Protein AF-A0A3D0LW51-F1 (afdb_monomer_lite)

pLDDT: mean 76.47, std 17.45, range [33.09, 92.75]

Structure (mmCIF, N/CA/C/O backbone):
data_AF-A0A3D0LW51-F1
#
_entry.id   AF-A0A3D0LW51-F1
#
loop_
_atom_site.group_PDB
_atom_site.id
_atom_site.type_symbol
_atom_site.label_atom_id
_atom_site.label_alt_id
_atom_site.label_comp_id
_atom_site.label_asym_id
_atom_site.label_entity_id
_atom_site.label_seq_id
_atom_site.pdbx_PDB_ins_code
_atom_site.Cartn_x
_atom_site.Cartn_y
_atom_site.Cartn_z
_atom_site.occupancy
_atom_site.B_iso_or_equiv
_atom_site.auth_seq_id
_atom_site.auth_comp_id
_atom_site.auth_asym_id
_atom_site.auth_atom_id
_atom_site.pdbx_PDB_model_num
ATOM 1 N N . MET A 1 1 ? 25.143 1.954 -32.579 1.00 34.00 1 MET A N 1
ATOM 2 C CA . MET A 1 1 ? 25.231 1.905 -31.105 1.00 34.00 1 MET A CA 1
ATOM 3 C C . MET A 1 1 ? 24.324 2.997 -30.567 1.00 34.00 1 MET A C 1
ATOM 5 O O . MET A 1 1 ? 24.710 4.155 -30.601 1.00 34.00 1 MET A O 1
ATOM 9 N N . ILE A 1 2 ? 23.081 2.658 -30.221 1.00 33.09 2 ILE A N 1
ATOM 10 C CA . ILE A 1 2 ? 22.123 3.619 -29.661 1.00 33.09 2 ILE A CA 1
ATOM 11 C C . ILE A 1 2 ? 22.304 3.546 -28.149 1.00 33.09 2 ILE A C 1
ATOM 13 O O . ILE A 1 2 ? 21.913 2.561 -27.525 1.00 33.09 2 ILE A O 1
ATOM 17 N N . GLY A 1 3 ? 22.989 4.543 -27.591 1.00 39.28 3 GLY A N 1
ATOM 18 C CA . GLY A 1 3 ? 23.064 4.755 -26.153 1.00 39.28 3 GLY A CA 1
ATOM 19 C C . GLY A 1 3 ? 21.699 5.201 -25.650 1.00 39.28 3 GLY A C 1
ATOM 20 O O . GLY A 1 3 ? 21.449 6.392 -25.521 1.00 39.28 3 GLY A O 1
ATOM 21 N N . ASN A 1 4 ? 20.801 4.245 -25.419 1.00 39.66 4 ASN A N 1
ATOM 22 C CA . ASN A 1 4 ? 19.614 4.500 -24.622 1.00 39.66 4 ASN A CA 1
ATOM 23 C C . ASN A 1 4 ? 20.064 4.505 -23.166 1.00 39.66 4 ASN A C 1
ATOM 25 O O . ASN A 1 4 ? 20.247 3.445 -22.566 1.00 39.66 4 ASN A O 1
ATOM 29 N N . GLU A 1 5 ? 20.268 5.704 -22.623 1.00 48.09 5 GLU A N 1
ATOM 30 C CA . GLU A 1 5 ? 20.288 5.940 -21.184 1.00 48.09 5 GLU A CA 1
ATOM 31 C C . GLU A 1 5 ? 18.938 5.467 -20.632 1.00 48.09 5 GLU A C 1
ATOM 33 O O . GLU A 1 5 ? 17.952 6.206 -20.597 1.00 48.09 5 GLU A O 1
ATOM 38 N N . GLN A 1 6 ? 18.849 4.185 -20.267 1.00 53.50 6 GLN A N 1
ATOM 39 C CA . GLN A 1 6 ? 17.735 3.719 -19.460 1.00 53.50 6 GLN A CA 1
ATOM 40 C C . GLN A 1 6 ? 17.746 4.560 -18.192 1.00 53.50 6 GLN A C 1
ATOM 42 O O . GLN A 1 6 ? 18.805 4.707 -17.580 1.00 53.50 6 GLN A O 1
ATOM 47 N N . PRO A 1 7 ? 16.619 5.157 -17.789 1.00 54.72 7 PRO A N 1
ATOM 48 C CA . PRO A 1 7 ? 16.641 5.938 -16.586 1.00 54.72 7 PRO A CA 1
ATOM 49 C C . PRO A 1 7 ? 16.794 5.012 -15.408 1.00 54.72 7 PRO A C 1
ATOM 51 O O . PRO A 1 7 ? 15.936 4.187 -15.102 1.00 54.72 7 PRO A O 1
ATOM 54 N N . ILE A 1 8 ? 17.934 5.194 -14.777 1.00 64.81 8 ILE A N 1
ATOM 55 C CA . ILE A 1 8 ? 18.323 4.504 -13.580 1.00 64.81 8 ILE A CA 1
ATOM 56 C C . ILE A 1 8 ? 17.549 5.161 -12.432 1.00 64.81 8 ILE A C 1
ATOM 58 O O . ILE A 1 8 ? 17.758 6.336 -12.109 1.00 64.81 8 ILE A O 1
ATOM 62 N N . PHE A 1 9 ? 16.584 4.441 -11.859 1.00 76.38 9 PHE A N 1
ATOM 63 C CA . PHE A 1 9 ? 15.881 4.913 -10.668 1.00 76.38 9 PHE A CA 1
ATOM 64 C C . PHE A 1 9 ? 16.751 4.664 -9.427 1.00 76.38 9 PHE A C 1
ATOM 66 O O . PHE A 1 9 ? 17.532 3.718 -9.377 1.00 76.38 9 PHE A O 1
ATOM 73 N N . ARG A 1 10 ? 16.619 5.520 -8.408 1.00 76.44 10 ARG A N 1
ATOM 74 C CA . ARG A 1 10 ? 17.409 5.400 -7.169 1.00 76.44 10 ARG A CA 1
ATOM 75 C C . ARG A 1 10 ? 16.923 4.282 -6.247 1.00 76.44 10 ARG A C 1
ATOM 77 O O . ARG A 1 10 ? 17.725 3.658 -5.576 1.00 76.44 10 ARG A O 1
ATOM 84 N N . ASN A 1 11 ? 15.613 4.051 -6.205 1.00 79.38 11 ASN A N 1
ATOM 85 C CA . ASN A 1 11 ? 14.971 2.995 -5.422 1.00 79.38 11 ASN A CA 1
ATOM 86 C C . ASN A 1 11 ? 13.617 2.616 -6.052 1.00 79.38 11 ASN A C 1
ATOM 88 O O . ASN A 1 11 ? 13.115 3.325 -6.940 1.00 79.38 11 ASN A O 1
ATOM 92 N N . ALA A 1 12 ? 13.022 1.500 -5.614 1.00 83.00 12 ALA A N 1
ATOM 93 C CA . ALA A 1 12 ? 11.766 1.021 -6.199 1.00 83.00 12 ALA A CA 1
ATOM 94 C C . ALA A 1 12 ? 10.587 1.961 -5.923 1.00 83.00 12 ALA A C 1
ATOM 96 O O . ALA A 1 12 ? 9.715 2.115 -6.778 1.00 83.00 12 ALA A O 1
ATOM 97 N N . GLU A 1 13 ? 10.567 2.643 -4.776 1.00 84.06 13 GLU A N 1
ATOM 98 C CA . GLU A 1 13 ? 9.521 3.622 -4.462 1.00 84.06 13 GLU A CA 1
ATOM 99 C C . GLU A 1 13 ? 9.507 4.786 -5.461 1.00 84.06 13 GLU A C 1
ATOM 101 O O . GLU A 1 13 ? 8.444 5.210 -5.927 1.00 84.06 13 GLU A O 1
ATOM 106 N N . HIS A 1 14 ? 10.688 5.288 -5.829 1.00 80.62 14 HIS A N 1
ATOM 107 C CA . HIS A 1 14 ? 10.847 6.347 -6.817 1.00 80.62 14 HIS A CA 1
ATOM 108 C C . HIS A 1 14 ? 10.392 5.879 -8.204 1.00 80.62 14 HIS A C 1
ATOM 110 O O . HIS A 1 14 ? 9.667 6.607 -8.889 1.00 80.62 14 HIS A O 1
ATOM 116 N N . ALA A 1 15 ? 10.747 4.647 -8.586 1.00 83.62 15 ALA A N 1
ATOM 117 C CA . ALA A 1 15 ? 10.303 4.029 -9.834 1.00 83.62 15 ALA A CA 1
ATOM 118 C C . ALA A 1 15 ? 8.773 3.874 -9.889 1.00 83.62 15 ALA A C 1
ATOM 120 O O . ALA A 1 15 ? 8.141 4.276 -10.868 1.00 83.62 15 ALA A O 1
ATOM 121 N N . LEU A 1 16 ? 8.158 3.364 -8.818 1.00 85.12 16 LEU A N 1
ATOM 122 C CA . LEU A 1 16 ? 6.709 3.186 -8.710 1.00 85.12 16 LEU A CA 1
ATOM 123 C C . LEU A 1 16 ? 5.963 4.516 -8.759 1.00 85.12 16 LEU A C 1
ATOM 125 O O . LEU A 1 16 ? 5.028 4.676 -9.546 1.00 85.12 16 LEU A O 1
ATOM 129 N N . ARG A 1 17 ? 6.387 5.499 -7.959 1.00 84.06 17 ARG A N 1
ATOM 130 C CA . ARG A 1 17 ? 5.764 6.828 -7.951 1.00 84.06 17 ARG A CA 1
ATOM 131 C C . ARG A 1 17 ? 5.826 7.469 -9.335 1.00 84.06 17 ARG A C 1
ATOM 133 O O . ARG A 1 17 ? 4.826 8.016 -9.797 1.00 84.06 17 ARG A O 1
ATOM 140 N N . TRP A 1 18 ? 6.967 7.363 -10.015 1.00 84.69 18 TRP A N 1
ATOM 141 C CA . TRP A 1 18 ? 7.121 7.845 -11.385 1.00 84.69 18 TRP A CA 1
ATOM 142 C C . TRP A 1 18 ? 6.218 7.093 -12.376 1.00 84.69 18 TRP A C 1
ATOM 144 O O . TRP A 1 18 ? 5.576 7.727 -13.218 1.00 84.69 18 TRP A O 1
ATOM 154 N N . ALA A 1 19 ? 6.111 5.765 -12.264 1.00 84.50 19 ALA A N 1
ATOM 155 C CA . ALA A 1 19 ? 5.284 4.942 -13.147 1.00 84.50 19 ALA A CA 1
ATOM 156 C C . ALA A 1 19 ? 3.788 5.268 -13.006 1.00 84.50 19 ALA A C 1
ATOM 158 O O . ALA A 1 19 ? 3.101 5.472 -14.011 1.00 84.50 19 ALA A O 1
ATOM 159 N N . TYR A 1 20 ? 3.286 5.400 -11.773 1.00 83.00 20 TYR A N 1
ATOM 160 C CA . TYR A 1 20 ? 1.890 5.768 -11.504 1.00 83.00 20 TYR A CA 1
ATOM 161 C C . TYR A 1 20 ? 1.553 7.188 -11.971 1.00 83.00 20 TYR A C 1
ATOM 163 O O . TYR A 1 20 ? 0.518 7.391 -12.609 1.00 83.00 20 TYR A O 1
ATOM 171 N N . LEU A 1 21 ? 2.451 8.157 -11.763 1.00 81.25 21 LEU A N 1
ATOM 172 C CA . LEU A 1 21 ? 2.292 9.504 -12.325 1.00 81.25 21 LEU A CA 1
ATOM 173 C C . LEU A 1 21 ? 2.291 9.483 -13.858 1.00 81.25 21 LEU A C 1
ATOM 175 O O . LEU A 1 21 ? 1.485 10.159 -14.496 1.00 81.25 21 LEU A O 1
ATOM 179 N N . THR A 1 22 ? 3.170 8.682 -14.460 1.00 79.56 22 THR A N 1
ATOM 180 C CA . THR A 1 22 ? 3.254 8.539 -15.917 1.00 79.56 22 THR A CA 1
ATOM 181 C C . THR A 1 22 ? 1.990 7.917 -16.495 1.00 79.56 22 THR A C 1
ATOM 183 O O . THR A 1 22 ? 1.538 8.370 -17.543 1.00 79.56 22 THR A O 1
ATOM 186 N N . ARG A 1 23 ? 1.380 6.943 -15.812 1.00 80.12 23 ARG A N 1
ATOM 187 C CA . ARG A 1 23 ? 0.096 6.346 -16.207 1.00 80.12 23 ARG A CA 1
ATOM 188 C C . ARG A 1 23 ? -1.063 7.344 -16.144 1.00 80.12 23 ARG A C 1
ATOM 190 O O . ARG A 1 23 ? -1.918 7.314 -17.021 1.00 80.12 23 ARG A O 1
ATOM 197 N N . ALA A 1 24 ? -1.086 8.221 -15.140 1.00 69.81 24 ALA A N 1
ATOM 198 C CA . ALA A 1 24 ? -2.152 9.209 -14.955 1.00 69.81 24 ALA A CA 1
ATOM 199 C C . ALA A 1 24 ? -2.079 10.399 -15.935 1.00 69.81 24 ALA A C 1
ATOM 201 O O . ALA A 1 24 ? -3.070 11.099 -16.138 1.00 69.81 24 ALA A O 1
ATOM 202 N N . MET A 1 25 ? -0.917 10.650 -16.543 1.00 64.31 25 MET A N 1
ATOM 203 C CA . MET A 1 25 ? -0.702 11.785 -17.441 1.00 64.31 25 MET A CA 1
ATOM 204 C C . MET A 1 25 ? -0.958 11.414 -18.916 1.00 64.31 25 MET A C 1
ATOM 206 O O . MET A 1 25 ? -0.259 10.539 -19.437 1.00 64.31 25 MET A O 1
ATOM 210 N N . PRO A 1 26 ? -1.847 12.120 -19.642 1.00 56.62 26 PRO A N 1
ATOM 211 C CA . PRO A 1 26 ? -2.083 11.863 -21.062 1.00 56.62 26 PRO A CA 1
ATOM 212 C C . PRO A 1 26 ? -0.847 12.166 -21.927 1.00 56.62 26 PRO A C 1
ATOM 214 O O . PRO A 1 26 ? -0.092 13.105 -21.658 1.00 56.62 26 PRO A O 1
ATOM 217 N N . ILE A 1 27 ? -0.661 11.377 -22.993 1.00 54.50 27 ILE A N 1
ATOM 218 C CA . ILE A 1 27 ? 0.516 11.407 -23.890 1.00 54.50 27 ILE A CA 1
ATOM 219 C C . ILE A 1 27 ? 0.697 12.782 -24.566 1.00 54.50 27 ILE A C 1
ATOM 221 O O . ILE A 1 27 ? 1.823 13.209 -24.805 1.00 54.50 27 ILE A O 1
ATOM 225 N N . VAL A 1 28 ? -0.400 13.502 -24.831 1.00 48.00 28 VAL A N 1
ATOM 226 C CA . VAL A 1 28 ? -0.419 14.722 -25.664 1.00 48.00 28 VAL A CA 1
ATOM 227 C C . VAL A 1 28 ? -0.166 16.021 -24.866 1.00 48.00 28 VAL A C 1
ATOM 229 O O . VAL A 1 28 ? 0.165 17.044 -25.450 1.00 48.00 28 VAL A O 1
ATOM 232 N N . ALA A 1 29 ? -0.256 16.014 -23.529 1.00 43.19 29 ALA A N 1
ATOM 233 C CA . ALA A 1 29 ? -0.289 17.243 -22.711 1.00 43.19 29 ALA A CA 1
ATOM 234 C C . ALA A 1 29 ? 1.066 17.691 -22.106 1.00 43.19 29 ALA A C 1
ATOM 236 O O . ALA A 1 29 ? 1.092 18.425 -21.118 1.00 43.19 29 ALA A O 1
ATOM 237 N N . ARG A 1 30 ? 2.212 17.224 -22.621 1.00 50.06 30 ARG A N 1
ATOM 238 C CA . ARG A 1 30 ? 3.479 17.215 -21.853 1.00 50.06 30 ARG A CA 1
ATOM 239 C C . ARG A 1 30 ? 4.570 18.202 -22.274 1.00 50.06 30 ARG A C 1
ATOM 241 O O . ARG A 1 30 ? 5.740 17.941 -22.017 1.00 50.06 30 ARG A O 1
ATOM 248 N N . THR A 1 31 ? 4.242 19.354 -22.847 1.00 42.28 31 THR A N 1
ATOM 249 C CA . THR A 1 31 ? 5.287 20.317 -23.243 1.00 42.28 31 THR A CA 1
ATOM 250 C C . THR A 1 31 ? 5.883 21.151 -22.099 1.00 42.28 31 THR A C 1
ATOM 252 O O . THR A 1 31 ? 6.892 21.799 -22.341 1.00 42.28 31 THR A O 1
ATOM 255 N N . GLN A 1 32 ? 5.346 21.158 -20.864 1.00 40.69 32 GLN A N 1
ATOM 256 C CA . GLN A 1 32 ? 5.856 22.081 -19.817 1.00 40.69 32 GLN A CA 1
ATOM 257 C C . GLN A 1 32 ? 5.927 21.551 -18.366 1.00 40.69 32 GLN A C 1
ATOM 259 O O . GLN A 1 32 ? 6.569 22.177 -17.526 1.00 40.69 32 GLN A O 1
ATOM 264 N N . LEU A 1 33 ? 5.338 20.395 -18.028 1.00 42.81 33 LEU A N 1
ATOM 265 C CA . LEU A 1 33 ? 5.238 19.949 -16.622 1.00 42.81 33 LEU A CA 1
ATOM 266 C C . LEU A 1 33 ? 6.415 19.109 -16.097 1.00 42.81 33 LEU A C 1
ATOM 268 O O . LEU A 1 33 ? 6.555 18.959 -14.882 1.00 42.81 33 LEU A O 1
ATOM 272 N N . SER A 1 34 ? 7.285 18.581 -16.964 1.00 40.00 34 SER A N 1
ATOM 273 C CA . SER A 1 34 ? 8.421 17.760 -16.516 1.00 40.00 34 SER A CA 1
ATOM 274 C C . SER A 1 34 ? 9.478 18.556 -15.746 1.00 40.00 34 SER A C 1
ATOM 276 O O . SER A 1 34 ? 10.187 17.971 -14.936 1.00 40.00 34 SER A O 1
ATOM 278 N N . ALA A 1 35 ? 9.568 19.871 -15.973 1.00 42.22 35 ALA A N 1
ATOM 279 C CA . ALA A 1 35 ? 10.517 20.753 -15.292 1.00 42.22 35 ALA A CA 1
ATOM 280 C C . ALA A 1 35 ? 10.036 21.212 -13.901 1.00 42.22 35 ALA A C 1
ATOM 282 O O . ALA A 1 35 ? 10.856 21.524 -13.046 1.00 42.22 35 ALA A O 1
ATOM 283 N N . LEU A 1 36 ? 8.719 21.236 -13.655 1.00 42.34 36 LEU A N 1
ATOM 284 C CA . LEU A 1 36 ? 8.135 21.753 -12.408 1.00 42.34 36 LEU A CA 1
ATOM 285 C C . LEU A 1 36 ? 7.895 20.669 -11.346 1.00 42.34 36 LEU A C 1
ATOM 287 O O . LEU A 1 36 ? 7.940 20.965 -10.157 1.00 42.34 36 LEU A O 1
ATOM 291 N N . ALA A 1 37 ? 7.661 19.414 -11.747 1.00 49.03 37 ALA A N 1
ATOM 292 C CA . ALA A 1 37 ? 7.412 18.321 -10.799 1.00 49.03 37 ALA A CA 1
ATOM 293 C C . ALA A 1 37 ? 8.687 17.809 -10.095 1.00 49.03 37 ALA A C 1
ATOM 295 O O . ALA A 1 37 ? 8.597 17.213 -9.024 1.00 49.03 37 ALA A O 1
ATOM 296 N N . TYR A 1 38 ? 9.863 18.057 -10.681 1.00 46.50 38 TYR A N 1
ATOM 297 C CA . TYR A 1 38 ? 11.162 17.603 -10.184 1.00 46.50 38 TYR A CA 1
ATOM 298 C C . TYR A 1 38 ? 12.119 18.789 -10.043 1.00 46.50 38 TYR A C 1
ATOM 300 O O . TYR A 1 38 ? 13.092 18.924 -10.782 1.00 46.50 38 TYR A O 1
ATOM 308 N N . GLY A 1 39 ? 11.843 19.667 -9.078 1.00 37.16 39 GLY A N 1
ATOM 309 C CA . GLY A 1 39 ? 12.843 20.618 -8.608 1.00 37.16 39 GLY A CA 1
ATOM 310 C C . GLY A 1 39 ? 14.061 19.867 -8.058 1.00 37.16 39 GLY A C 1
ATOM 311 O O . GLY A 1 39 ? 14.012 19.332 -6.957 1.00 37.16 39 GLY A O 1
ATOM 312 N N . GLY A 1 40 ? 15.146 19.818 -8.832 1.00 38.19 40 GLY A N 1
ATOM 313 C CA . GLY A 1 40 ? 16.505 19.678 -8.298 1.00 38.19 40 GLY A CA 1
ATOM 314 C C . GLY A 1 40 ? 17.079 18.279 -8.049 1.00 38.19 40 GLY A C 1
ATOM 315 O O . GLY A 1 40 ? 18.083 18.190 -7.354 1.00 38.19 40 GLY A O 1
ATOM 316 N N . SER A 1 41 ? 16.543 17.194 -8.615 1.00 37.75 41 SER A N 1
ATOM 317 C CA . SER A 1 41 ? 17.200 15.879 -8.513 1.00 37.75 41 SER A CA 1
ATOM 318 C C . SER A 1 41 ? 17.246 15.166 -9.864 1.00 37.75 41 SER A C 1
ATOM 320 O O . SER A 1 41 ? 16.263 14.584 -10.319 1.00 37.75 41 SER A O 1
ATOM 322 N N . GLN A 1 42 ? 18.402 15.255 -10.527 1.00 42.72 42 GLN A N 1
ATOM 323 C CA . GLN A 1 42 ? 18.725 14.545 -11.767 1.00 42.72 42 GLN A CA 1
ATOM 324 C C . GLN A 1 42 ? 18.831 13.038 -11.490 1.00 42.72 42 GLN A C 1
ATOM 326 O O . GLN A 1 42 ? 19.883 12.530 -11.110 1.00 42.72 42 GLN A O 1
ATOM 331 N N . GLY A 1 43 ? 17.720 12.321 -11.618 1.00 44.50 43 GLY A N 1
ATOM 332 C CA . GLY A 1 43 ? 17.681 10.872 -11.422 1.00 44.50 43 GLY A CA 1
ATOM 333 C C . GLY A 1 43 ? 16.323 10.305 -11.797 1.00 44.50 43 GLY A C 1
ATOM 334 O O . GLY A 1 43 ? 15.590 9.836 -10.934 1.00 44.50 43 GLY A O 1
ATOM 335 N N . GLY A 1 44 ? 15.944 10.427 -13.068 1.00 46.38 44 GLY A N 1
ATOM 336 C CA . GLY A 1 44 ? 14.693 9.873 -13.574 1.00 46.38 44 GLY A CA 1
ATOM 337 C C . GLY A 1 44 ? 14.334 10.407 -14.957 1.00 46.38 44 GLY A C 1
ATOM 338 O O . GLY A 1 44 ? 13.912 11.548 -15.103 1.00 46.38 44 GLY A O 1
ATOM 339 N N . ALA A 1 45 ? 14.465 9.553 -15.967 1.00 53.19 45 ALA A N 1
ATOM 340 C CA . ALA A 1 45 ? 13.935 9.723 -17.324 1.00 53.19 45 ALA A CA 1
ATOM 341 C C . ALA A 1 45 ? 14.321 11.037 -18.025 1.00 53.19 45 ALA A C 1
ATOM 343 O O . ALA A 1 45 ? 13.484 11.674 -18.674 1.00 53.19 45 ALA A O 1
ATOM 344 N N . THR A 1 46 ? 15.588 11.440 -17.927 1.00 49.97 46 THR A N 1
ATOM 345 C CA . THR A 1 46 ? 16.161 12.446 -18.827 1.00 49.97 46 THR A CA 1
ATOM 346 C C . THR A 1 46 ? 16.256 11.846 -20.232 1.00 49.97 46 THR A C 1
ATOM 348 O O . THR A 1 46 ? 16.807 10.771 -20.405 1.00 49.97 46 THR A O 1
ATOM 351 N N . GLY A 1 47 ? 15.657 12.498 -21.234 1.00 54.91 47 GLY A N 1
ATOM 352 C CA . GLY A 1 47 ? 15.807 12.119 -22.649 1.00 54.91 47 GLY A CA 1
ATOM 353 C C . GLY A 1 47 ? 14.709 11.247 -23.275 1.00 54.91 47 GLY A C 1
ATOM 354 O O . GLY A 1 47 ? 14.634 11.201 -24.496 1.00 54.91 47 GLY A O 1
ATOM 355 N N . LEU A 1 48 ? 13.808 10.629 -22.500 1.00 61.28 48 LEU A N 1
ATOM 356 C CA . LEU A 1 48 ? 12.761 9.762 -23.072 1.00 61.28 48 LEU A CA 1
ATOM 357 C C . LEU A 1 48 ? 11.598 10.543 -23.703 1.00 61.28 48 LEU A C 1
ATOM 359 O O . LEU A 1 48 ? 11.018 11.434 -23.056 1.00 61.28 48 LEU A O 1
ATOM 363 N N . ASN A 1 49 ? 11.188 10.132 -24.906 1.00 69.38 49 ASN A N 1
ATOM 364 C CA . ASN A 1 49 ? 9.959 10.581 -25.567 1.00 69.38 49 ASN A CA 1
ATOM 365 C C . ASN A 1 49 ? 8.713 10.074 -24.805 1.00 69.38 49 ASN A C 1
ATOM 367 O O . ASN A 1 49 ? 8.774 9.100 -24.054 1.00 69.38 49 ASN A O 1
ATOM 371 N N . GLY A 1 50 ? 7.553 10.712 -24.990 1.00 66.44 50 GLY A N 1
ATOM 372 C CA . GLY A 1 50 ? 6.296 10.349 -24.325 1.00 66.44 50 GLY A CA 1
ATOM 373 C C . GLY A 1 50 ? 5.959 8.861 -24.457 1.00 66.44 50 GLY A C 1
ATOM 374 O O . GLY A 1 50 ? 5.668 8.214 -23.454 1.00 66.44 50 GLY A O 1
ATOM 375 N N . TYR A 1 51 ? 6.095 8.297 -25.658 1.00 73.81 51 TYR A N 1
ATOM 376 C CA . TYR A 1 51 ? 5.884 6.865 -25.899 1.00 73.81 51 TYR A CA 1
ATOM 377 C C . TYR A 1 51 ? 6.849 5.974 -25.109 1.00 73.81 51 TYR A C 1
ATOM 379 O O . TYR A 1 51 ? 6.412 5.009 -24.489 1.00 73.81 51 TYR A O 1
ATOM 387 N N . GLU A 1 52 ? 8.137 6.316 -25.068 1.00 73.75 52 GLU A N 1
ATOM 388 C CA . GLU A 1 52 ? 9.158 5.539 -24.353 1.00 73.75 52 GLU A CA 1
ATOM 389 C C . GLU A 1 52 ? 8.937 5.578 -22.839 1.00 73.75 52 GLU A C 1
ATOM 391 O O . GLU A 1 52 ? 9.080 4.561 -22.164 1.00 73.75 52 GLU A O 1
ATOM 396 N N . ARG A 1 53 ? 8.485 6.718 -22.298 1.00 73.12 53 ARG A N 1
ATOM 397 C CA . ARG A 1 53 ? 8.106 6.820 -20.880 1.00 73.12 53 ARG A CA 1
ATOM 398 C C . ARG A 1 53 ? 6.917 5.929 -20.542 1.00 73.12 53 ARG A C 1
ATOM 400 O O . ARG A 1 53 ? 6.934 5.256 -19.517 1.00 73.12 53 ARG A O 1
ATOM 407 N N . HIS A 1 54 ? 5.884 5.919 -21.385 1.00 79.12 54 HIS A N 1
ATOM 408 C CA . HIS A 1 54 ? 4.731 5.040 -21.180 1.00 79.12 54 HIS A CA 1
ATOM 409 C C . HIS A 1 54 ? 5.105 3.562 -21.331 1.00 79.12 54 HIS A C 1
ATOM 411 O O . HIS A 1 54 ? 4.659 2.751 -20.521 1.00 79.12 54 HIS A O 1
ATOM 417 N N . ALA A 1 55 ? 5.961 3.221 -22.299 1.00 81.56 55 ALA A N 1
ATOM 418 C CA . ALA A 1 55 ? 6.493 1.871 -22.452 1.00 81.56 55 ALA A CA 1
ATOM 419 C C . ALA A 1 55 ? 7.276 1.440 -21.204 1.00 81.56 55 ALA A C 1
ATOM 421 O O . ALA A 1 55 ? 7.063 0.347 -20.688 1.00 81.56 55 ALA A O 1
ATOM 422 N N . GLN A 1 56 ? 8.114 2.316 -20.650 1.00 81.19 56 GLN A N 1
ATOM 423 C CA . GLN A 1 56 ? 8.866 2.000 -19.442 1.00 81.19 56 GLN A CA 1
ATOM 424 C C . GLN A 1 56 ? 7.986 1.902 -18.191 1.00 81.19 56 GLN A C 1
ATOM 426 O O . GLN A 1 56 ? 8.187 1.010 -17.368 1.00 81.19 56 GLN A O 1
ATOM 431 N N . ALA A 1 57 ? 6.982 2.767 -18.047 1.00 83.81 57 ALA A N 1
ATOM 432 C CA . ALA A 1 57 ? 6.003 2.629 -16.973 1.00 83.81 57 ALA A CA 1
ATOM 433 C C . ALA A 1 57 ? 5.264 1.283 -17.077 1.00 83.81 57 ALA A C 1
ATOM 435 O O . ALA A 1 57 ? 5.097 0.601 -16.069 1.00 83.81 57 ALA A O 1
ATOM 436 N N . ALA A 1 58 ? 4.892 0.860 -18.290 1.00 85.69 58 ALA A N 1
ATOM 437 C CA . ALA A 1 58 ? 4.289 -0.450 -18.528 1.00 85.69 58 ALA A CA 1
ATOM 438 C C . ALA A 1 58 ? 5.235 -1.607 -18.168 1.00 85.69 58 ALA A C 1
ATOM 440 O O . ALA A 1 58 ? 4.782 -2.583 -17.577 1.00 85.69 58 ALA A O 1
ATOM 441 N N . LEU A 1 59 ? 6.540 -1.487 -18.441 1.00 86.44 59 LEU A N 1
ATOM 442 C CA . LEU A 1 59 ? 7.530 -2.476 -18.000 1.00 86.44 59 LEU A CA 1
ATOM 443 C C . LEU A 1 59 ? 7.561 -2.600 -16.473 1.00 86.44 59 LEU A C 1
ATOM 445 O O . LEU A 1 59 ? 7.486 -3.715 -15.962 1.00 86.44 59 LEU A O 1
ATOM 449 N N . ILE A 1 60 ? 7.586 -1.476 -15.749 1.00 86.19 60 ILE A N 1
ATOM 450 C CA . ILE A 1 60 ? 7.548 -1.462 -14.277 1.00 86.19 60 ILE A CA 1
ATOM 451 C C . ILE A 1 60 ? 6.274 -2.137 -13.753 1.00 86.19 60 ILE A C 1
ATOM 453 O O . ILE A 1 60 ? 6.358 -2.971 -12.853 1.00 86.19 60 ILE A O 1
ATOM 457 N N . PHE A 1 61 ? 5.108 -1.833 -14.333 1.00 88.25 61 PHE A N 1
ATOM 458 C CA . PHE A 1 61 ? 3.853 -2.485 -13.944 1.00 88.25 61 PHE A CA 1
ATOM 459 C C . PHE A 1 61 ? 3.860 -3.981 -14.247 1.00 88.25 61 PHE A C 1
ATOM 461 O O . PHE A 1 61 ? 3.522 -4.770 -13.374 1.00 88.25 61 PHE A O 1
ATOM 468 N N . SER A 1 62 ? 4.313 -4.383 -15.435 1.00 87.56 62 SER A N 1
ATOM 469 C CA . SER A 1 62 ? 4.383 -5.797 -15.813 1.00 87.56 62 SER A CA 1
ATOM 470 C C . SER A 1 62 ? 5.334 -6.593 -14.915 1.00 87.56 62 SER A C 1
ATOM 472 O O . SER A 1 62 ? 5.085 -7.761 -14.624 1.00 87.56 62 SER A O 1
ATOM 474 N N . LEU A 1 63 ? 6.411 -5.961 -14.440 1.00 88.75 63 LEU A N 1
ATOM 475 C CA . LEU A 1 63 ? 7.328 -6.569 -13.489 1.00 88.75 63 LEU A CA 1
ATOM 476 C C . LEU A 1 63 ? 6.667 -6.716 -12.116 1.00 88.75 63 LEU A C 1
ATOM 478 O O . LEU A 1 63 ? 6.707 -7.797 -11.534 1.00 88.75 63 LEU A O 1
ATOM 482 N N . ALA A 1 64 ? 6.019 -5.654 -11.630 1.00 88.31 64 ALA A N 1
ATOM 483 C CA . ALA A 1 64 ? 5.292 -5.676 -10.367 1.00 88.31 64 ALA A CA 1
ATOM 484 C C . ALA A 1 64 ? 4.198 -6.758 -10.366 1.00 88.31 64 ALA A C 1
ATOM 486 O O . ALA A 1 64 ? 4.167 -7.592 -9.467 1.00 88.31 64 ALA A O 1
ATOM 487 N N . GLU A 1 65 ? 3.377 -6.829 -11.415 1.00 88.31 65 GLU A N 1
ATOM 488 C CA . GLU A 1 65 ? 2.303 -7.822 -11.550 1.00 88.31 65 GLU A CA 1
ATOM 489 C C . GLU A 1 65 ? 2.812 -9.269 -11.554 1.00 88.31 65 GLU A C 1
ATOM 491 O O . GLU A 1 65 ? 2.126 -10.163 -11.063 1.00 88.31 65 GLU A O 1
ATOM 496 N N . ARG A 1 66 ? 4.015 -9.512 -12.090 1.00 89.69 66 ARG A N 1
ATOM 497 C CA . ARG A 1 66 ? 4.610 -10.856 -12.169 1.00 89.69 66 ARG A CA 1
ATOM 498 C C . ARG A 1 66 ? 5.254 -11.324 -10.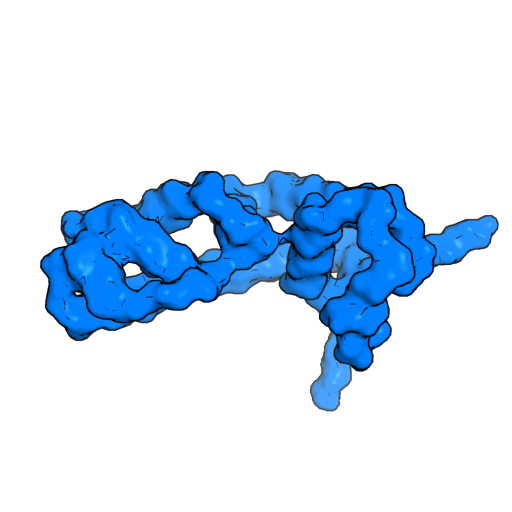873 1.00 89.69 66 ARG A C 1
ATOM 500 O O . ARG A 1 66 ? 5.308 -12.529 -10.640 1.00 89.69 66 ARG A O 1
ATOM 507 N N . VAL A 1 67 ? 5.823 -10.404 -10.100 1.00 89.50 67 VAL A N 1
ATOM 508 C CA . VAL A 1 67 ? 6.630 -10.745 -8.920 1.00 89.50 67 VAL A CA 1
ATOM 509 C C . VAL A 1 67 ? 5.801 -10.654 -7.639 1.00 89.50 67 VAL A C 1
ATOM 511 O O . VAL A 1 67 ? 6.023 -11.423 -6.706 1.00 89.50 67 VAL A O 1
ATOM 514 N N . LEU A 1 68 ? 4.837 -9.736 -7.590 1.00 89.19 68 LEU A N 1
ATOM 515 C CA . LEU A 1 68 ? 4.051 -9.471 -6.393 1.00 89.19 68 LEU A CA 1
ATOM 516 C C . LEU A 1 68 ? 2.809 -10.353 -6.310 1.00 89.19 68 LEU A C 1
ATOM 518 O O . LEU A 1 68 ? 2.125 -10.630 -7.297 1.00 89.19 68 LEU A O 1
ATOM 522 N N . ASN A 1 69 ? 2.468 -10.733 -5.085 1.00 91.56 69 ASN A N 1
ATOM 523 C CA . ASN A 1 69 ? 1.231 -11.440 -4.793 1.00 91.56 69 ASN A CA 1
ATOM 524 C C . ASN A 1 69 ? 0.011 -10.517 -4.982 1.00 91.56 69 ASN A C 1
ATOM 526 O O . ASN A 1 69 ? 0.136 -9.292 -4.903 1.00 91.56 69 ASN A O 1
ATOM 530 N N . PRO A 1 70 ? -1.210 -11.068 -5.134 1.00 89.69 70 PRO A N 1
ATOM 531 C CA . PRO A 1 70 ? -2.418 -10.260 -5.318 1.00 89.69 70 PRO A CA 1
ATOM 532 C C . PRO A 1 70 ? -2.647 -9.205 -4.223 1.00 89.69 70 PRO A C 1
ATOM 534 O O . PRO A 1 70 ? -3.092 -8.099 -4.517 1.00 89.69 70 PRO A O 1
ATOM 537 N N . LEU A 1 71 ? -2.299 -9.515 -2.968 1.00 90.56 71 LEU A N 1
ATOM 538 C CA . LEU A 1 71 ? -2.397 -8.574 -1.846 1.00 90.56 71 LEU A CA 1
ATOM 539 C C . LEU A 1 71 ? -1.382 -7.422 -1.950 1.00 90.56 71 LEU A C 1
ATOM 541 O O . LEU A 1 71 ? -1.713 -6.277 -1.658 1.00 90.56 71 LEU A O 1
ATOM 545 N N . GLU A 1 72 ? -0.158 -7.720 -2.377 1.00 90.88 72 GLU A N 1
ATOM 546 C CA . GLU A 1 72 ? 0.926 -6.742 -2.547 1.00 90.88 72 GLU A CA 1
ATOM 547 C C . GLU A 1 72 ? 0.624 -5.819 -3.744 1.00 90.88 72 GLU A C 1
ATOM 549 O O . GLU A 1 72 ? 0.781 -4.601 -3.659 1.00 90.88 72 GLU A O 1
ATOM 554 N N . ASN A 1 73 ? 0.053 -6.362 -4.824 1.00 89.06 73 ASN A N 1
ATOM 555 C CA . ASN A 1 73 ? -0.475 -5.567 -5.937 1.00 89.06 73 ASN A CA 1
ATOM 556 C C . ASN A 1 73 ? -1.656 -4.677 -5.508 1.00 89.06 73 ASN A C 1
ATOM 558 O O . ASN A 1 73 ? -1.712 -3.497 -5.866 1.00 89.06 73 ASN A O 1
ATOM 562 N N . ALA A 1 74 ? -2.580 -5.200 -4.694 1.00 88.56 74 ALA A N 1
ATOM 563 C CA . ALA A 1 74 ? -3.660 -4.401 -4.117 1.00 88.56 74 ALA A CA 1
ATOM 564 C C . ALA A 1 74 ? -3.109 -3.253 -3.252 1.00 88.56 74 ALA A C 1
ATOM 566 O O . ALA A 1 74 ? -3.578 -2.124 -3.368 1.00 88.56 74 ALA A O 1
ATOM 567 N N . TYR A 1 75 ? -2.062 -3.500 -2.463 1.00 90.50 75 TYR A N 1
ATOM 568 C CA . TYR A 1 75 ? -1.361 -2.448 -1.726 1.00 90.50 75 TYR A CA 1
ATOM 569 C C . TYR A 1 75 ? -0.811 -1.354 -2.654 1.00 90.50 75 TYR A C 1
ATOM 571 O O . TYR A 1 75 ? -1.113 -0.175 -2.453 1.00 90.50 75 TYR A O 1
ATOM 579 N N . LEU A 1 76 ? -0.081 -1.722 -3.714 1.00 88.69 76 LEU A N 1
ATOM 580 C CA . LEU A 1 76 ? 0.495 -0.747 -4.648 1.00 88.69 76 LEU A CA 1
ATOM 581 C C . LEU A 1 76 ? -0.560 0.123 -5.341 1.00 88.69 76 LEU A C 1
ATOM 583 O O . LEU A 1 76 ? -0.374 1.337 -5.469 1.00 88.69 76 LEU A O 1
ATOM 587 N N . THR A 1 77 ? -1.662 -0.484 -5.784 1.00 87.12 77 THR A N 1
ATOM 588 C CA . THR A 1 77 ? -2.741 0.238 -6.483 1.00 87.12 77 THR A CA 1
ATOM 589 C C . THR A 1 77 ? -3.417 1.275 -5.588 1.00 87.12 77 THR A C 1
ATOM 591 O O . THR A 1 77 ? -3.681 2.392 -6.039 1.00 87.12 77 THR A O 1
ATOM 594 N N . VAL A 1 78 ? -3.625 0.961 -4.308 1.00 86.50 78 VAL A N 1
ATOM 595 C CA . VAL A 1 78 ? -4.230 1.899 -3.351 1.00 86.50 78 VAL A CA 1
ATOM 596 C C . VAL A 1 78 ? -3.226 2.980 -2.940 1.00 86.50 78 VAL A C 1
ATOM 598 O O . VAL A 1 78 ? -3.563 4.167 -2.945 1.00 86.50 78 VAL A O 1
ATOM 601 N N . GLN A 1 79 ? -1.981 2.600 -2.639 1.00 86.44 79 GLN A N 1
ATOM 602 C CA . GLN A 1 79 ? -0.956 3.516 -2.134 1.00 86.44 79 GLN A CA 1
ATOM 603 C C . GLN A 1 79 ? -0.500 4.535 -3.187 1.00 86.44 79 GLN A C 1
ATOM 605 O O . GLN A 1 79 ? -0.476 5.744 -2.930 1.00 86.44 79 GLN A O 1
ATOM 610 N N . TYR A 1 80 ? -0.148 4.057 -4.382 1.00 82.56 80 TYR A N 1
ATOM 611 C CA . TYR A 1 80 ? 0.441 4.885 -5.437 1.00 82.56 80 TYR A CA 1
ATOM 612 C C . TYR A 1 80 ? -0.563 5.255 -6.527 1.00 82.56 80 TYR A C 1
ATOM 614 O O . TYR A 1 80 ? -0.512 6.367 -7.051 1.00 82.56 80 TYR A O 1
ATOM 622 N N . GLY A 1 81 ? -1.490 4.351 -6.850 1.00 77.56 81 GLY A N 1
ATOM 623 C CA . GLY A 1 81 ? -2.524 4.593 -7.856 1.00 77.56 81 GLY A CA 1
ATOM 624 C C . GLY A 1 81 ? -3.698 5.424 -7.358 1.00 77.56 81 GLY A C 1
ATOM 625 O O . GLY A 1 81 ? -4.437 5.955 -8.184 1.00 77.56 81 GLY A O 1
ATOM 626 N N . ARG A 1 82 ? -3.859 5.563 -6.032 1.00 75.19 82 ARG A N 1
ATOM 627 C CA . ARG A 1 82 ? -5.037 6.190 -5.405 1.00 75.19 82 ARG A CA 1
ATOM 628 C C . ARG A 1 82 ? -6.350 5.541 -5.855 1.00 75.19 82 ARG A C 1
ATOM 630 O O . ARG A 1 82 ? -7.401 6.176 -5.810 1.00 75.19 82 ARG A O 1
ATOM 637 N N . ASP A 1 83 ? -6.279 4.286 -6.289 1.00 78.94 83 ASP A N 1
ATOM 638 C CA . ASP A 1 83 ? -7.429 3.531 -6.757 1.00 78.94 83 ASP A CA 1
ATOM 639 C C . ASP A 1 83 ? -8.096 2.818 -5.576 1.00 78.94 83 ASP A C 1
ATOM 641 O O . ASP A 1 83 ? -7.443 2.266 -4.691 1.00 78.94 83 ASP A O 1
ATOM 645 N N . SER A 1 84 ? -9.424 2.823 -5.569 1.00 78.62 84 SER A N 1
ATOM 646 C CA . SER A 1 84 ? -10.230 2.127 -4.571 1.00 78.62 84 SER A CA 1
ATOM 647 C C . SER A 1 84 ? -10.303 0.612 -4.784 1.00 78.62 84 SER A C 1
ATOM 649 O O . SER A 1 84 ? -10.674 -0.102 -3.851 1.00 78.62 84 SER A O 1
ATOM 651 N N . ALA A 1 85 ? -9.915 0.112 -5.964 1.00 81.69 85 ALA A N 1
ATOM 652 C CA . ALA A 1 85 ? -10.042 -1.297 -6.343 1.00 81.69 85 ALA A CA 1
ATOM 653 C C . ALA A 1 85 ? -9.318 -2.280 -5.398 1.00 81.69 85 ALA A C 1
ATOM 655 O O . ALA A 1 85 ? -9.798 -3.390 -5.182 1.00 81.69 85 ALA A O 1
ATOM 656 N N . GLY A 1 86 ? -8.194 -1.881 -4.790 1.00 82.62 86 GLY A N 1
ATOM 657 C CA . GLY A 1 86 ? -7.432 -2.733 -3.865 1.00 82.62 86 GLY A CA 1
ATOM 658 C C . GLY A 1 86 ? -7.880 -2.665 -2.399 1.00 82.62 86 GLY A C 1
ATOM 659 O O . GLY A 1 86 ? -7.400 -3.445 -1.573 1.00 82.62 86 GLY A O 1
ATOM 660 N N . ILE A 1 87 ? -8.801 -1.758 -2.045 1.00 88.00 87 ILE A N 1
ATOM 661 C CA . ILE A 1 87 ? -9.164 -1.503 -0.640 1.00 88.00 87 ILE A CA 1
ATOM 662 C C . ILE A 1 87 ? -9.812 -2.735 -0.006 1.00 88.00 87 ILE A C 1
ATOM 664 O O . ILE A 1 87 ? -9.475 -3.081 1.123 1.00 88.00 87 ILE A O 1
ATOM 668 N N . ASP A 1 88 ? -10.702 -3.427 -0.717 1.00 89.75 88 ASP A N 1
ATOM 669 C CA . ASP A 1 88 ? -11.428 -4.570 -0.153 1.00 89.75 88 ASP A CA 1
ATOM 670 C C . ASP A 1 88 ? -10.510 -5.746 0.201 1.00 89.75 88 ASP A C 1
ATOM 672 O O . ASP A 1 88 ? -10.730 -6.410 1.219 1.00 89.75 88 ASP A O 1
ATOM 676 N N . ALA A 1 89 ? -9.451 -5.968 -0.585 1.00 90.31 89 ALA A N 1
ATOM 677 C CA . ALA A 1 89 ? -8.443 -6.988 -0.310 1.00 90.31 89 ALA A CA 1
ATOM 678 C C . ALA A 1 89 ? -7.628 -6.650 0.949 1.00 90.31 89 ALA A C 1
ATOM 680 O O . ALA A 1 89 ? -7.440 -7.505 1.816 1.00 90.31 89 ALA A O 1
ATOM 681 N N . LEU A 1 90 ? -7.212 -5.386 1.098 1.00 90.44 90 LEU A N 1
ATOM 682 C CA . LEU A 1 90 ? -6.492 -4.914 2.286 1.00 90.44 90 LEU A CA 1
ATOM 683 C C . LEU A 1 90 ? -7.378 -4.938 3.534 1.00 90.44 90 LEU A C 1
ATOM 685 O O . LEU A 1 90 ? -6.927 -5.319 4.611 1.00 90.44 90 LEU A O 1
ATOM 689 N N . VAL A 1 91 ? -8.658 -4.589 3.393 1.00 91.38 91 VAL A N 1
ATOM 690 C CA . VAL A 1 91 ? -9.640 -4.690 4.478 1.00 91.38 91 VAL A CA 1
ATOM 691 C C . VAL A 1 91 ? -9.821 -6.141 4.905 1.00 91.38 91 VAL A C 1
ATOM 693 O O . VAL A 1 91 ? -9.819 -6.412 6.102 1.00 91.38 91 VAL A O 1
ATOM 696 N N . ALA A 1 92 ? -9.961 -7.074 3.961 1.00 90.00 92 ALA A N 1
ATOM 697 C CA . ALA A 1 92 ? -10.083 -8.496 4.277 1.00 90.00 92 ALA A CA 1
ATOM 698 C C . ALA A 1 92 ? -8.836 -9.026 5.004 1.00 90.00 92 ALA A C 1
ATOM 700 O O . ALA A 1 92 ? -8.970 -9.725 6.007 1.00 90.00 92 ALA A O 1
ATOM 701 N N . TYR A 1 93 ? -7.641 -8.632 4.550 1.00 90.69 93 TYR A N 1
ATOM 702 C CA . TYR A 1 93 ? -6.379 -8.958 5.214 1.00 90.69 93 TYR A CA 1
ATOM 703 C C . TYR A 1 93 ? -6.330 -8.423 6.651 1.00 90.69 93 TYR A C 1
ATOM 705 O O . TYR A 1 93 ? -6.120 -9.195 7.584 1.00 90.69 93 TYR A O 1
ATOM 713 N N . LEU A 1 94 ? -6.599 -7.130 6.854 1.00 89.81 94 LEU A N 1
ATOM 714 C CA . LEU A 1 94 ? -6.568 -6.514 8.1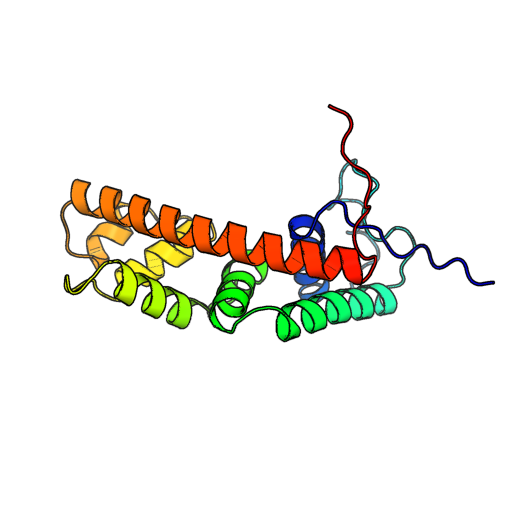84 1.00 89.81 94 LEU A CA 1
ATOM 715 C C . LEU A 1 94 ? -7.622 -7.097 9.127 1.00 89.81 94 LEU A C 1
ATOM 717 O O . LEU A 1 94 ? -7.324 -7.335 10.290 1.00 89.81 94 LEU A O 1
ATOM 721 N N . VAL A 1 95 ? -8.837 -7.368 8.644 1.00 89.50 95 VAL A N 1
ATOM 722 C CA . VAL A 1 95 ? -9.878 -8.025 9.453 1.00 89.50 95 VAL A CA 1
ATOM 723 C C . VAL A 1 95 ? -9.432 -9.426 9.882 1.00 89.50 95 VAL A C 1
ATOM 725 O O . VAL A 1 95 ? -9.654 -9.804 11.028 1.00 89.50 95 VAL A O 1
ATOM 728 N N . GLY A 1 96 ? -8.765 -10.176 8.999 1.00 87.25 96 GLY A N 1
ATOM 729 C CA . GLY A 1 96 ? -8.202 -11.485 9.337 1.00 87.25 96 GLY A CA 1
ATOM 730 C C . GLY A 1 96 ? -7.097 -11.421 10.397 1.00 87.25 96 GLY A C 1
ATOM 731 O O . GLY A 1 96 ? -7.025 -12.304 11.246 1.00 87.25 96 GLY A O 1
ATOM 732 N N . GLN A 1 97 ? -6.270 -10.371 10.381 1.00 86.19 97 GLN A N 1
ATOM 733 C CA . GLN A 1 97 ? -5.140 -10.205 11.306 1.00 86.19 97 GLN A CA 1
ATOM 734 C C . GLN A 1 97 ? -5.528 -9.586 12.657 1.00 86.19 97 GLN A C 1
ATOM 736 O O . GLN A 1 97 ? -4.970 -9.954 13.687 1.00 86.19 97 GLN A O 1
ATOM 741 N N . LEU A 1 98 ? -6.490 -8.659 12.67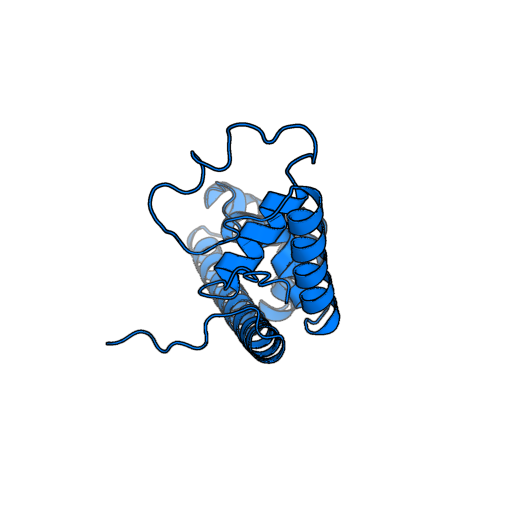8 1.00 82.06 98 LEU A N 1
ATOM 742 C CA . LEU A 1 98 ? -6.961 -8.001 13.905 1.00 82.06 98 LEU A CA 1
ATOM 743 C C . LEU A 1 98 ? -7.853 -8.916 14.770 1.00 82.06 98 LEU A C 1
ATOM 745 O O . LEU A 1 98 ? -8.118 -8.599 15.929 1.00 82.06 98 LEU A O 1
ATOM 749 N N . GLY A 1 99 ? -8.293 -10.059 14.235 1.00 71.69 99 GLY A N 1
ATOM 750 C CA . GLY A 1 99 ? -9.088 -11.059 14.948 1.00 71.69 99 GLY A CA 1
ATOM 751 C C . GLY A 1 99 ? -10.594 -10.769 14.977 1.00 71.69 99 GLY A C 1
ATOM 752 O O . GLY A 1 99 ? -11.066 -9.721 14.542 1.00 71.69 99 GLY A O 1
ATOM 753 N N . SER A 1 100 ? -11.372 -11.725 15.503 1.00 57.09 100 SER A N 1
ATOM 754 C CA . SER A 1 100 ? -12.847 -11.780 15.447 1.00 57.09 100 SER A CA 1
ATOM 755 C C . SER A 1 100 ? -13.592 -10.774 16.340 1.00 57.09 100 SER A C 1
ATOM 757 O O . SER A 1 100 ? -14.763 -10.987 16.667 1.00 57.09 100 SER A O 1
ATOM 759 N N . GLY A 1 101 ? -12.952 -9.675 16.747 1.00 59.47 101 GLY A N 1
ATOM 760 C CA . GLY A 1 101 ? -13.705 -8.512 17.205 1.00 59.47 101 GLY A CA 1
ATOM 761 C C . GLY A 1 101 ? -14.552 -8.042 16.027 1.00 59.47 101 GLY A C 1
ATOM 762 O O . GLY A 1 101 ? -14.037 -7.944 14.920 1.00 59.47 101 GLY A O 1
ATOM 763 N N . ALA A 1 102 ? -15.854 -7.828 16.208 1.00 54.91 102 ALA A N 1
ATOM 764 C CA . ALA A 1 102 ? -16.743 -7.378 15.137 1.00 54.91 102 ALA A CA 1
ATOM 765 C C . ALA A 1 102 ? -16.365 -5.953 14.686 1.00 54.91 102 ALA A C 1
ATOM 767 O O . ALA A 1 102 ? -17.014 -4.969 15.035 1.00 54.91 102 ALA A O 1
ATOM 768 N N . TYR A 1 103 ? -15.269 -5.826 13.944 1.00 68.62 103 TYR A N 1
ATOM 769 C CA . TYR A 1 103 ? -14.812 -4.578 13.375 1.00 68.62 103 TYR A CA 1
ATOM 770 C C . TYR A 1 103 ? -15.606 -4.351 12.103 1.00 68.62 103 TYR A C 1
ATOM 772 O O . TYR A 1 103 ? -15.581 -5.145 11.159 1.00 68.62 103 TYR A O 1
ATOM 780 N N . TYR A 1 104 ? -16.337 -3.247 12.072 1.00 80.44 104 TYR A N 1
ATOM 781 C CA . TYR A 1 104 ? -17.070 -2.865 10.882 1.00 80.44 104 TYR A CA 1
ATOM 782 C C . TYR A 1 104 ? -16.076 -2.659 9.737 1.00 80.44 104 TYR A C 1
ATOM 784 O O . TYR A 1 104 ? -15.182 -1.812 9.820 1.00 80.44 104 TYR A O 1
ATOM 792 N N . ARG A 1 10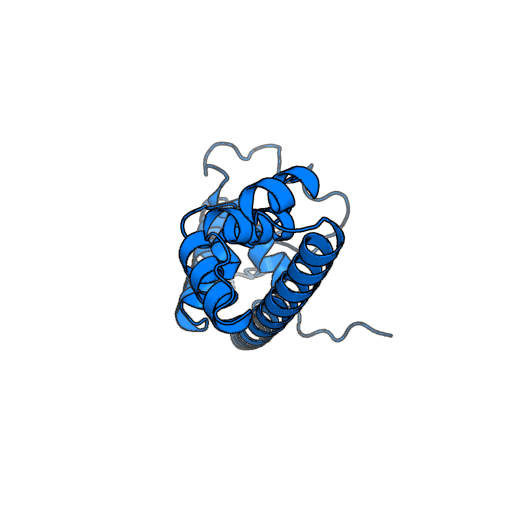5 ? -16.262 -3.400 8.636 1.00 85.44 105 ARG A N 1
ATOM 793 C CA . ARG A 1 105 ? -15.425 -3.309 7.422 1.00 85.44 105 ARG A CA 1
ATOM 794 C C . ARG A 1 105 ? -15.248 -1.864 6.945 1.00 85.44 105 ARG A C 1
ATOM 796 O O . ARG A 1 105 ? -14.181 -1.505 6.465 1.00 85.44 105 ARG A O 1
ATOM 803 N N . ARG A 1 106 ? -16.263 -1.015 7.147 1.00 87.12 106 ARG A N 1
ATOM 804 C CA . ARG A 1 106 ? -16.224 0.429 6.852 1.00 87.12 106 ARG A CA 1
ATOM 805 C C . ARG A 1 106 ? -15.162 1.180 7.662 1.00 87.12 106 ARG A C 1
ATOM 807 O O . ARG A 1 106 ? -14.428 1.989 7.101 1.00 87.12 106 ARG A O 1
ATOM 814 N N . GLY A 1 107 ? -15.034 0.876 8.953 1.00 88.56 107 GLY A N 1
ATOM 815 C CA . GLY A 1 107 ? -14.022 1.478 9.819 1.00 88.56 107 GLY A CA 1
ATOM 816 C C . GLY A 1 107 ? -12.611 1.042 9.435 1.00 88.56 107 GLY A C 1
ATOM 817 O O . GLY A 1 107 ? -11.713 1.877 9.355 1.00 88.56 107 GLY A O 1
ATOM 818 N N . VAL A 1 108 ? -12.433 -0.237 9.092 1.00 89.56 108 VAL A N 1
ATOM 819 C CA . VAL A 1 108 ? -11.153 -0.758 8.583 1.00 89.56 108 VAL A CA 1
ATOM 820 C C . VAL A 1 108 ? -10.809 -0.146 7.220 1.00 89.56 108 VAL A C 1
ATOM 822 O O . VAL A 1 108 ? -9.671 0.257 7.001 1.00 89.56 108 VAL A O 1
ATOM 825 N N . ALA A 1 109 ? -11.786 0.041 6.331 1.00 90.56 109 ALA A N 1
ATOM 826 C CA . ALA A 1 109 ? -11.571 0.728 5.056 1.00 90.56 109 ALA A CA 1
ATOM 827 C C . ALA A 1 109 ? -11.086 2.174 5.256 1.00 90.56 109 ALA A C 1
ATOM 829 O O . ALA A 1 109 ? -10.182 2.626 4.554 1.00 90.56 109 ALA A O 1
ATOM 830 N N . LYS A 1 110 ? -11.625 2.894 6.252 1.00 91.44 110 LYS A N 1
ATOM 831 C CA . LYS A 1 110 ? -11.123 4.223 6.637 1.00 91.44 110 LYS A CA 1
ATOM 832 C C . LYS A 1 110 ? -9.699 4.178 7.191 1.00 91.44 110 LYS A C 1
ATOM 834 O O . LYS A 1 110 ? -8.961 5.131 6.969 1.00 91.44 110 LYS A O 1
ATOM 839 N N . LEU A 1 111 ? -9.298 3.111 7.886 1.00 90.44 111 LEU A N 1
ATOM 840 C CA . LEU A 1 111 ? -7.909 2.937 8.330 1.00 90.44 111 LEU A CA 1
ATOM 841 C C . LEU A 1 111 ? -6.962 2.788 7.137 1.00 90.44 111 LEU A C 1
ATOM 843 O O . LEU A 1 111 ? -5.979 3.520 7.069 1.00 90.44 111 LEU A O 1
ATOM 847 N N . VAL A 1 112 ? -7.297 1.924 6.174 1.00 91.38 112 VAL A N 1
ATOM 848 C CA . VAL A 1 112 ? -6.510 1.743 4.939 1.00 91.38 112 VAL A CA 1
ATOM 849 C C . VAL A 1 112 ? -6.382 3.065 4.179 1.00 91.38 112 VAL A C 1
ATOM 851 O O . VAL A 1 112 ? -5.283 3.495 3.849 1.00 91.38 112 VAL A O 1
ATOM 854 N N . ARG A 1 113 ? -7.493 3.777 3.973 1.00 89.69 113 ARG A N 1
ATOM 855 C CA . ARG A 1 113 ? -7.491 5.088 3.302 1.00 89.69 113 ARG A CA 1
ATOM 856 C C . ARG A 1 113 ? -6.667 6.139 4.046 1.00 89.69 113 ARG A C 1
ATOM 858 O O . ARG A 1 113 ? -5.924 6.896 3.423 1.00 89.69 113 ARG A O 1
ATOM 865 N N . ALA A 1 114 ? -6.780 6.176 5.376 1.00 90.44 114 ALA A N 1
ATOM 866 C CA . ALA A 1 114 ? -6.005 7.085 6.214 1.00 90.44 114 ALA A CA 1
ATOM 867 C C . ALA A 1 114 ? -4.502 6.796 6.125 1.00 90.44 114 ALA A C 1
ATOM 869 O O . ALA A 1 114 ? -3.712 7.737 6.097 1.00 90.44 114 ALA A O 1
ATOM 870 N N . TYR A 1 115 ? -4.121 5.517 6.066 1.00 89.50 115 TYR A N 1
ATOM 871 C CA . TYR A 1 115 ? -2.738 5.096 5.853 1.00 89.50 115 TYR A CA 1
ATOM 872 C C . TYR A 1 115 ? -2.225 5.563 4.488 1.00 89.50 115 TYR A C 1
ATOM 874 O O . TYR A 1 115 ? -1.170 6.185 4.398 1.00 89.50 115 TYR A O 1
ATOM 882 N N . CYS A 1 116 ? -3.028 5.389 3.437 1.00 85.75 116 CYS A N 1
ATOM 883 C CA . CYS A 1 116 ? -2.657 5.826 2.095 1.00 85.75 116 CYS A CA 1
ATOM 884 C C . CYS A 1 116 ? -2.624 7.352 1.928 1.00 85.75 116 CYS A C 1
ATOM 886 O O . CYS A 1 116 ? -2.244 7.849 0.873 1.00 85.75 116 CYS A O 1
ATOM 888 N N . GLY A 1 117 ? -2.975 8.138 2.949 1.00 84.31 117 GLY A N 1
ATOM 889 C CA . GLY A 1 117 ? -2.826 9.595 2.959 1.00 84.31 117 GLY A CA 1
ATOM 890 C C . GLY A 1 117 ? -4.122 10.375 2.744 1.00 84.31 117 GLY A C 1
ATOM 891 O O . GLY A 1 117 ? -4.069 11.593 2.562 1.00 84.31 117 GLY A O 1
ATOM 892 N N . GLU A 1 118 ? -5.289 9.724 2.784 1.00 87.19 118 GLU A N 1
ATOM 893 C CA . GLU A 1 118 ? -6.545 10.463 2.930 1.00 87.19 118 GLU A CA 1
ATOM 894 C C . GLU A 1 118 ? -6.610 11.133 4.310 1.00 87.19 118 GLU A C 1
ATOM 896 O O . GLU A 1 118 ? -6.311 10.536 5.349 1.00 87.19 118 GLU A O 1
ATOM 901 N N . ARG A 1 119 ? -7.048 12.396 4.343 1.00 86.94 119 ARG A N 1
ATOM 902 C CA . ARG A 1 119 ? -7.192 13.165 5.586 1.00 86.94 119 ARG A CA 1
ATOM 903 C C . ARG A 1 119 ? -8.433 12.717 6.357 1.00 86.94 119 ARG A C 1
ATOM 905 O O . ARG A 1 119 ? -9.470 13.373 6.323 1.00 86.94 119 ARG A O 1
ATOM 912 N N . ILE A 1 120 ? -8.318 11.603 7.075 1.00 88.00 120 ILE A N 1
ATOM 913 C CA . ILE A 1 120 ? -9.396 11.050 7.899 1.00 88.00 120 ILE A CA 1
ATOM 914 C C . ILE A 1 120 ? -9.065 11.239 9.381 1.00 88.00 120 ILE A C 1
ATOM 916 O O . ILE A 1 120 ? -8.097 10.690 9.918 1.00 88.00 120 ILE A O 1
ATOM 920 N N . GLY A 1 121 ? -9.910 12.015 10.061 1.00 87.88 121 GLY A N 1
ATOM 921 C CA . GLY A 1 121 ? -9.806 12.240 11.499 1.00 87.88 121 GLY A CA 1
ATOM 922 C C . GLY A 1 121 ? -10.154 10.992 12.314 1.00 87.88 121 GLY A C 1
ATOM 923 O O . GLY A 1 121 ? -11.039 10.213 11.953 1.00 87.88 121 GLY A O 1
ATOM 924 N N . ILE A 1 122 ? -9.510 10.837 13.474 1.00 88.19 122 ILE A N 1
ATOM 925 C CA . ILE A 1 122 ? -9.745 9.701 14.380 1.00 88.19 122 ILE A CA 1
ATOM 926 C C . ILE A 1 122 ? -11.214 9.577 14.814 1.00 88.19 122 ILE A C 1
ATOM 928 O O . ILE A 1 122 ? -11.712 8.471 14.988 1.00 88.19 122 ILE A O 1
ATOM 932 N N . SER A 1 123 ? -11.941 10.694 14.924 1.00 89.00 123 SER A N 1
ATOM 933 C CA . SER A 1 123 ? -13.368 10.700 15.269 1.00 89.00 123 SER A CA 1
ATOM 934 C C . SER A 1 123 ? -14.233 9.984 14.228 1.00 89.00 123 SER A C 1
ATOM 936 O O . SER A 1 123 ? -15.171 9.285 14.604 1.00 89.00 123 SER A O 1
ATOM 938 N N . ALA A 1 124 ? -13.899 10.114 12.939 1.00 88.50 124 ALA A N 1
ATOM 939 C CA . ALA A 1 124 ? -14.629 9.472 11.845 1.00 88.50 124 ALA A CA 1
ATOM 940 C C . ALA A 1 124 ? -14.334 7.968 11.752 1.00 88.50 124 ALA A C 1
ATOM 942 O O . ALA A 1 124 ? -15.215 7.198 11.376 1.00 88.50 124 ALA A O 1
ATOM 943 N N . ILE A 1 125 ? -13.111 7.560 12.107 1.00 87.00 125 ILE A N 1
ATOM 944 C CA . ILE A 1 125 ? -12.715 6.150 12.244 1.00 87.00 125 ILE A CA 1
ATOM 945 C C . ILE A 1 125 ? -13.430 5.527 13.444 1.00 87.00 125 ILE A C 1
ATOM 947 O O . ILE A 1 125 ? -14.031 4.465 13.328 1.00 87.00 125 ILE A O 1
ATOM 951 N N . ARG A 1 126 ? -13.426 6.224 14.585 1.00 89.00 126 ARG A N 1
ATOM 952 C CA . ARG A 1 126 ? -14.099 5.793 15.815 1.00 89.00 126 ARG A CA 1
ATOM 953 C C . ARG A 1 126 ? -15.595 5.570 15.604 1.00 89.00 126 ARG A C 1
ATOM 955 O O . ARG A 1 126 ? -16.124 4.591 16.115 1.00 89.00 126 ARG A O 1
ATOM 962 N N . TYR A 1 127 ? -16.258 6.483 14.890 1.00 88.56 127 TYR A N 1
ATOM 963 C CA . TYR A 1 127 ? -17.686 6.373 14.591 1.00 88.56 127 TYR A CA 1
ATOM 964 C C . TYR A 1 127 ? -17.996 5.073 13.840 1.00 88.56 127 TYR A C 1
ATOM 966 O O . TYR A 1 127 ? -18.866 4.323 14.265 1.00 88.56 127 TYR A O 1
ATOM 974 N N . ASP A 1 128 ? -17.221 4.756 12.800 1.00 88.38 128 ASP A N 1
ATOM 975 C CA . ASP A 1 128 ? -17.440 3.539 12.016 1.00 88.38 128 ASP A CA 1
ATOM 976 C C . ASP A 1 128 ? -17.011 2.269 12.749 1.00 88.38 128 ASP A C 1
ATOM 978 O O . ASP A 1 128 ? -17.625 1.232 12.549 1.00 88.38 128 ASP A O 1
ATOM 982 N N . LEU A 1 129 ? -15.972 2.322 13.586 1.00 84.50 129 LEU A N 1
ATOM 983 C CA . LEU A 1 129 ? -15.545 1.181 14.405 1.00 84.50 129 LEU A CA 1
ATOM 984 C C . LEU A 1 129 ? -16.438 0.960 15.641 1.00 84.50 129 LEU A C 1
ATOM 986 O O . LEU A 1 129 ? -16.263 -0.042 16.328 1.00 84.50 129 LEU A O 1
ATOM 990 N N . ALA A 1 130 ? -17.354 1.890 15.938 1.00 85.56 130 ALA A N 1
ATOM 991 C CA . ALA A 1 130 ? -18.214 1.913 17.125 1.00 85.56 130 ALA A CA 1
ATOM 992 C C . ALA A 1 130 ? -17.470 1.635 18.449 1.00 85.56 130 ALA A C 1
ATOM 994 O O . ALA A 1 130 ? -17.982 0.964 19.344 1.00 85.56 130 ALA A O 1
ATOM 995 N N . CYS A 1 131 ? -16.241 2.141 18.583 1.00 84.81 131 CYS A N 1
ATOM 996 C CA . CYS A 1 131 ? -15.369 1.847 19.719 1.00 84.81 131 CYS A CA 1
ATOM 997 C C . CYS A 1 131 ? -14.986 3.105 20.516 1.00 84.81 131 CYS A C 1
ATOM 999 O O . CYS A 1 131 ? -15.292 4.244 20.150 1.00 84.81 131 CYS A O 1
ATOM 1001 N N . ARG A 1 132 ? -14.314 2.914 21.659 1.00 87.94 132 ARG A N 1
ATOM 1002 C CA . ARG A 1 132 ? -13.769 4.028 22.452 1.00 87.94 132 ARG A CA 1
ATOM 1003 C C . ARG A 1 132 ? -12.595 4.676 21.714 1.00 87.94 132 ARG A C 1
ATOM 1005 O O . ARG A 1 132 ? -11.924 4.043 20.906 1.00 87.94 132 ARG A O 1
ATOM 1012 N N . LYS A 1 133 ? -12.312 5.950 22.013 1.00 89.00 133 LYS A N 1
ATOM 1013 C CA . LYS A 1 133 ? -11.226 6.703 21.355 1.00 89.00 133 LYS A CA 1
ATOM 1014 C C . LYS A 1 133 ? -9.857 6.033 21.531 1.00 89.00 133 LYS A C 1
ATOM 1016 O O . LYS A 1 133 ? -9.088 6.016 20.581 1.00 89.00 133 LYS A O 1
ATOM 1021 N N . THR A 1 134 ? -9.574 5.490 22.714 1.00 89.12 134 THR A N 1
ATOM 1022 C CA . THR A 1 134 ? -8.329 4.763 23.007 1.00 89.12 134 THR A CA 1
ATOM 1023 C C . THR A 1 134 ? -8.208 3.519 22.133 1.00 89.12 134 THR A C 1
ATOM 1025 O O . THR A 1 134 ? -7.270 3.415 21.357 1.00 89.12 134 THR A O 1
ATOM 1028 N N . THR A 1 135 ? -9.242 2.677 22.115 1.00 87.50 135 THR A N 1
ATOM 1029 C CA . THR A 1 135 ? -9.307 1.486 21.258 1.00 87.50 135 THR A CA 1
ATOM 1030 C C . THR A 1 135 ? -9.163 1.824 19.771 1.00 87.50 135 THR A C 1
ATOM 1032 O O . THR A 1 135 ? -8.490 1.108 19.042 1.00 87.50 135 THR A O 1
ATOM 1035 N N . ALA A 1 136 ? -9.754 2.929 19.302 1.00 87.88 136 ALA A N 1
ATOM 1036 C CA . ALA A 1 136 ? -9.596 3.378 17.917 1.00 87.88 136 ALA A CA 1
ATOM 1037 C C . ALA A 1 136 ? -8.145 3.763 17.579 1.00 87.88 136 ALA A C 1
ATOM 1039 O O . ALA A 1 136 ? -7.706 3.544 16.451 1.00 87.88 136 ALA A O 1
ATOM 1040 N N . LEU A 1 137 ? -7.412 4.352 18.530 1.00 89.50 137 LEU A N 1
ATOM 1041 C CA . LEU A 1 137 ? -5.997 4.689 18.359 1.00 89.50 137 LEU A CA 1
ATOM 1042 C C . LEU A 1 137 ? -5.127 3.432 18.344 1.00 89.50 137 LEU A C 1
ATOM 1044 O O . LEU A 1 137 ? -4.268 3.317 17.473 1.00 89.50 137 LEU A O 1
ATOM 1048 N N . ASP A 1 138 ? -5.396 2.484 19.239 1.00 90.56 138 ASP A N 1
ATOM 1049 C CA . ASP A 1 138 ? -4.664 1.216 19.303 1.00 90.56 138 ASP A CA 1
ATOM 1050 C C . ASP A 1 138 ? -4.863 0.402 18.019 1.00 90.56 138 ASP A C 1
ATOM 1052 O O . ASP A 1 138 ? -3.891 -0.031 17.404 1.00 90.56 138 ASP A O 1
ATOM 1056 N N . LEU A 1 139 ? -6.110 0.281 17.547 1.00 88.62 139 LEU A N 1
ATOM 1057 C CA . LEU A 1 139 ? -6.430 -0.386 16.280 1.00 88.62 139 LEU A CA 1
ATOM 1058 C C . LEU A 1 139 ? -5.797 0.316 15.083 1.00 88.62 139 LEU A C 1
ATOM 1060 O O . LEU A 1 139 ? -5.330 -0.344 14.161 1.00 88.62 139 LEU A O 1
ATOM 1064 N N . ARG A 1 140 ? -5.769 1.654 15.084 1.00 90.50 140 ARG A N 1
ATOM 1065 C CA . ARG A 1 140 ? -5.090 2.409 14.030 1.00 90.50 140 ARG A CA 1
ATOM 1066 C C . ARG A 1 140 ? -3.601 2.101 14.015 1.00 90.50 140 ARG A C 1
ATOM 1068 O O . ARG A 1 140 ? -3.066 1.868 12.939 1.00 90.50 140 ARG A O 1
ATOM 1075 N N . LYS A 1 141 ? -2.954 2.099 15.181 1.00 91.19 141 LYS A N 1
ATOM 1076 C CA . LYS A 1 141 ? -1.534 1.776 15.301 1.00 91.19 141 LYS A CA 1
ATOM 1077 C C . LYS A 1 141 ? -1.259 0.360 14.794 1.00 91.19 141 LYS A C 1
ATOM 1079 O O . LYS A 1 141 ? -0.460 0.203 13.888 1.00 91.19 141 LYS A O 1
ATOM 1084 N N . GLN A 1 142 ? -2.001 -0.633 15.281 1.00 90.94 142 GLN A N 1
ATOM 1085 C CA . GLN A 1 142 ? -1.852 -2.026 14.848 1.00 90.94 142 GLN A CA 1
ATOM 1086 C C . GLN A 1 142 ? -2.069 -2.198 13.341 1.00 90.94 142 GLN A C 1
ATOM 1088 O O . GLN A 1 142 ? -1.276 -2.856 12.677 1.00 90.94 142 GLN A O 1
ATOM 1093 N N . ALA A 1 143 ? -3.117 -1.585 12.785 1.00 90.06 143 ALA A N 1
ATOM 1094 C CA . ALA A 1 143 ? -3.372 -1.639 11.350 1.00 90.06 143 ALA A CA 1
ATOM 1095 C C . ALA A 1 143 ? -2.242 -0.986 10.541 1.00 90.06 143 ALA A C 1
ATOM 1097 O O . ALA A 1 143 ? -1.896 -1.488 9.477 1.00 90.06 143 ALA A O 1
ATOM 1098 N N . PHE A 1 144 ? -1.668 0.114 11.032 1.00 92.75 144 PHE A N 1
ATOM 1099 C CA . PHE A 1 144 ? -0.554 0.793 10.371 1.00 92.75 144 PHE A CA 1
ATOM 1100 C C . PHE A 1 144 ? 0.717 -0.053 10.445 1.00 92.75 144 PHE A C 1
ATOM 1102 O O . PHE A 1 144 ? 1.322 -0.281 9.408 1.00 92.75 144 PHE A O 1
ATOM 1109 N N . ASP A 1 145 ? 1.035 -0.624 11.608 1.00 92.25 145 ASP A N 1
ATOM 1110 C CA . ASP A 1 145 ? 2.176 -1.530 11.781 1.00 92.25 145 ASP A CA 1
ATOM 1111 C C . ASP A 1 145 ? 2.066 -2.742 10.825 1.00 92.25 145 ASP A C 1
ATOM 1113 O O . ASP A 1 145 ? 3.035 -3.136 10.176 1.00 92.25 145 ASP A O 1
ATOM 1117 N N . MET A 1 146 ? 0.864 -3.313 10.666 1.00 90.12 146 MET A N 1
ATOM 1118 C CA . MET A 1 146 ? 0.610 -4.412 9.720 1.00 90.12 146 MET A CA 1
ATOM 1119 C C . MET A 1 146 ? 0.771 -3.991 8.252 1.00 90.12 146 MET A C 1
ATOM 1121 O O . MET A 1 146 ? 1.269 -4.775 7.439 1.00 90.12 146 MET A O 1
ATOM 1125 N N . LEU A 1 147 ? 0.333 -2.780 7.899 1.00 91.56 147 LEU A N 1
ATOM 1126 C CA . LEU A 1 147 ? 0.499 -2.227 6.554 1.00 91.56 147 LEU A CA 1
ATOM 1127 C C . LEU A 1 147 ? 1.957 -1.848 6.272 1.00 91.56 147 LEU A C 1
ATOM 1129 O O . LEU A 1 147 ? 2.398 -2.036 5.145 1.00 91.56 147 LEU A O 1
ATOM 1133 N N . ASP A 1 148 ? 2.719 -1.410 7.273 1.00 91.56 148 ASP A N 1
ATOM 1134 C CA . ASP A 1 148 ? 4.155 -1.135 7.154 1.00 91.56 148 ASP A CA 1
ATOM 1135 C C . ASP A 1 148 ? 4.949 -2.420 6.909 1.00 91.56 148 ASP A C 1
ATOM 1137 O O . ASP A 1 148 ? 5.852 -2.450 6.074 1.00 91.56 148 ASP A O 1
ATOM 1141 N N . VAL A 1 149 ? 4.594 -3.525 7.571 1.00 91.75 149 VAL A N 1
ATOM 1142 C CA . VAL A 1 149 ? 5.191 -4.837 7.265 1.00 91.75 149 VAL A CA 1
ATOM 1143 C C . VAL A 1 149 ? 4.898 -5.242 5.817 1.00 91.75 149 VAL A C 1
ATOM 1145 O O . VAL A 1 149 ? 5.798 -5.705 5.112 1.00 91.75 149 VAL A O 1
ATOM 1148 N N . LEU A 1 150 ? 3.661 -5.038 5.349 1.00 90.25 150 LEU A N 1
ATOM 1149 C CA . LEU A 1 150 ? 3.290 -5.305 3.957 1.00 90.25 150 LEU A CA 1
ATOM 1150 C C . LEU A 1 150 ? 4.042 -4.386 2.981 1.00 90.25 150 LEU A C 1
ATOM 1152 O O . LEU A 1 150 ? 4.504 -4.866 1.945 1.00 90.25 150 LEU A O 1
ATOM 1156 N N . HIS A 1 151 ? 4.208 -3.106 3.324 1.00 91.12 151 HIS A N 1
ATOM 1157 C CA . HIS A 1 151 ? 4.979 -2.123 2.560 1.00 91.12 151 HIS A CA 1
ATOM 1158 C C . HIS A 1 151 ? 6.422 -2.579 2.384 1.00 91.12 151 HIS A C 1
ATOM 1160 O O . HIS A 1 151 ? 6.858 -2.803 1.257 1.00 91.12 151 HIS A O 1
ATOM 1166 N N . HIS A 1 152 ? 7.137 -2.812 3.487 1.00 89.81 152 HIS A N 1
ATOM 1167 C CA . HIS A 1 152 ? 8.541 -3.219 3.445 1.00 89.81 152 HIS A CA 1
ATOM 1168 C C . HIS A 1 152 ? 8.738 -4.515 2.662 1.00 89.81 152 HIS A C 1
ATOM 1170 O O . HIS A 1 152 ? 9.666 -4.615 1.862 1.00 89.81 152 HIS A O 1
ATOM 1176 N N . LYS A 1 153 ? 7.840 -5.491 2.835 1.00 90.50 153 LYS A N 1
ATOM 1177 C CA . LYS A 1 153 ? 7.884 -6.739 2.069 1.00 90.50 153 LYS A CA 1
ATOM 1178 C C . LYS A 1 153 ? 7.696 -6.489 0.570 1.00 90.50 153 LYS A C 1
ATOM 1180 O O . LYS A 1 153 ? 8.467 -7.005 -0.234 1.00 90.50 153 LYS A O 1
ATOM 1185 N N . THR A 1 154 ? 6.692 -5.693 0.205 1.00 89.00 154 THR A N 1
ATOM 1186 C CA . THR A 1 154 ? 6.375 -5.366 -1.194 1.00 89.00 154 THR A CA 1
ATOM 1187 C C . THR A 1 154 ? 7.538 -4.639 -1.863 1.00 89.00 154 THR A C 1
ATOM 1189 O O . THR A 1 154 ? 7.952 -5.017 -2.959 1.00 89.00 154 THR A O 1
ATOM 1192 N N . ILE A 1 155 ? 8.094 -3.624 -1.194 1.00 88.88 155 ILE A N 1
ATOM 1193 C CA . ILE A 1 155 ? 9.220 -2.844 -1.709 1.00 88.88 155 ILE A CA 1
ATOM 1194 C C . ILE A 1 155 ? 10.474 -3.706 -1.826 1.00 88.88 155 ILE A C 1
ATOM 1196 O O . ILE A 1 155 ? 11.076 -3.705 -2.891 1.00 88.88 155 ILE A O 1
ATOM 1200 N N . ALA A 1 156 ? 10.821 -4.510 -0.818 1.00 88.50 156 ALA A N 1
ATOM 1201 C CA . ALA A 1 156 ? 12.015 -5.358 -0.869 1.00 88.50 156 ALA A CA 1
ATOM 1202 C C . ALA A 1 156 ? 11.978 -6.364 -2.033 1.00 88.50 156 ALA A C 1
ATOM 1204 O O . ALA A 1 156 ? 12.958 -6.525 -2.763 1.00 88.50 156 ALA A O 1
ATOM 1205 N N . VAL A 1 157 ? 10.829 -7.016 -2.242 1.00 88.56 157 VAL A N 1
ATOM 1206 C CA . VAL A 1 157 ? 10.632 -7.957 -3.355 1.00 88.56 157 VAL A CA 1
ATOM 1207 C C . VAL A 1 157 ? 10.755 -7.241 -4.703 1.00 88.56 157 VAL A C 1
ATOM 1209 O O . VAL A 1 157 ? 11.395 -7.748 -5.630 1.00 88.56 157 VAL A O 1
ATOM 1212 N N . LEU A 1 158 ? 10.171 -6.047 -4.816 1.00 87.12 158 LEU A N 1
ATOM 1213 C CA . LEU A 1 158 ? 10.214 -5.273 -6.049 1.00 87.12 158 LEU A CA 1
ATOM 1214 C C . LEU A 1 158 ? 11.607 -4.699 -6.330 1.00 87.12 158 LEU A C 1
ATOM 1216 O O . LEU A 1 158 ? 12.040 -4.721 -7.478 1.00 87.12 158 LEU A O 1
ATOM 1220 N N . GLU A 1 159 ? 12.326 -4.229 -5.312 1.00 86.12 159 GLU A N 1
ATOM 1221 C CA . GLU A 1 159 ? 13.709 -3.761 -5.435 1.00 86.12 159 GLU A CA 1
ATOM 1222 C C . GLU A 1 159 ? 14.611 -4.866 -5.959 1.00 86.12 159 GLU A C 1
ATOM 1224 O O . GLU A 1 159 ? 15.335 -4.655 -6.932 1.00 86.12 159 GLU A O 1
ATOM 1229 N N . GLN A 1 160 ? 14.512 -6.067 -5.388 1.00 85.50 160 GLN A N 1
ATOM 1230 C CA . GLN A 1 160 ? 15.291 -7.207 -5.854 1.00 85.50 160 GLN A CA 1
ATOM 1231 C C . GLN A 1 160 ? 14.996 -7.528 -7.325 1.00 85.50 160 GLN A C 1
ATOM 1233 O O . GLN A 1 160 ? 15.921 -7.726 -8.114 1.00 85.50 160 GLN A O 1
ATOM 1238 N N . ALA A 1 161 ? 13.722 -7.516 -7.723 1.00 84.50 161 ALA A N 1
ATOM 1239 C CA . ALA A 1 161 ? 13.339 -7.713 -9.116 1.00 84.50 161 ALA A CA 1
ATOM 1240 C C . ALA A 1 161 ? 13.863 -6.592 -10.030 1.00 84.50 161 ALA A C 1
ATOM 1242 O O . ALA A 1 161 ? 14.399 -6.858 -11.103 1.00 84.50 161 ALA A O 1
ATOM 1243 N N . MET A 1 162 ? 13.757 -5.332 -9.612 1.00 84.38 162 MET A N 1
ATOM 1244 C CA . MET A 1 162 ? 14.213 -4.189 -10.402 1.00 84.38 162 MET A CA 1
ATOM 1245 C C . MET A 1 162 ? 15.740 -4.142 -10.547 1.00 84.38 162 MET A C 1
ATOM 1247 O O . MET A 1 162 ? 16.221 -3.771 -11.617 1.00 84.38 162 MET A O 1
ATOM 1251 N N . ILE A 1 163 ? 16.500 -4.573 -9.536 1.00 83.44 163 ILE A N 1
ATOM 1252 C CA . ILE A 1 163 ? 17.959 -4.750 -9.627 1.00 83.44 163 ILE A CA 1
ATOM 1253 C C . ILE A 1 163 ? 18.298 -5.825 -10.665 1.00 83.44 163 ILE A C 1
ATOM 1255 O O . ILE A 1 163 ? 19.132 -5.590 -11.538 1.00 83.44 163 ILE A O 1
ATOM 1259 N N . LEU A 1 164 ? 17.621 -6.980 -10.624 1.00 82.44 164 LEU A N 1
ATOM 1260 C CA . LEU A 1 164 ? 17.836 -8.066 -11.593 1.00 82.44 164 LEU A CA 1
ATOM 1261 C C . LEU A 1 164 ? 17.553 -7.627 -13.036 1.00 82.44 164 LEU A C 1
ATOM 1263 O O . LEU A 1 164 ? 18.235 -8.061 -13.962 1.00 82.44 164 LEU A O 1
ATOM 1267 N N . HIS A 1 165 ? 16.578 -6.738 -13.221 1.00 79.06 165 HIS A N 1
ATOM 1268 C CA . HIS A 1 165 ? 16.223 -6.163 -14.516 1.00 79.06 165 HIS A CA 1
ATOM 1269 C C . HIS A 1 165 ? 17.003 -4.884 -14.874 1.00 79.06 165 HIS A C 1
ATOM 1271 O O . HIS A 1 165 ? 16.688 -4.263 -15.887 1.00 79.06 165 HIS A O 1
ATOM 1277 N N . GLN A 1 166 ? 18.021 -4.509 -14.085 1.00 77.25 166 GLN A N 1
ATOM 1278 C CA . GLN A 1 166 ? 18.884 -3.334 -14.300 1.00 77.25 166 GLN A CA 1
ATOM 1279 C C . GLN A 1 166 ? 18.118 -1.998 -14.370 1.00 77.25 166 GLN A C 1
ATOM 1281 O O . GLN A 1 166 ? 18.524 -1.066 -15.059 1.00 77.25 166 GLN A O 1
ATOM 1286 N N . LEU A 1 167 ? 17.002 -1.898 -13.643 1.00 73.38 167 LEU A N 1
ATOM 1287 C CA . LEU A 1 167 ? 16.181 -0.684 -13.557 1.00 73.38 167 LEU A CA 1
ATOM 1288 C C . LEU A 1 167 ? 16.627 0.261 -12.424 1.00 73.38 167 LEU A C 1
ATOM 1290 O O . LEU A 1 167 ? 16.203 1.418 -12.394 1.00 73.38 167 LEU A O 1
ATOM 1294 N N . LEU A 1 168 ? 17.456 -0.218 -11.490 1.00 75.44 168 LEU A N 1
ATOM 1295 C CA . LEU A 1 168 ? 17.960 0.543 -10.340 1.00 75.44 168 LEU A CA 1
ATOM 1296 C C . LEU A 1 168 ? 19.472 0.773 -10.420 1.00 75.44 168 LEU A C 1
ATOM 1298 O O . LEU A 1 168 ? 20.197 -0.092 -10.912 1.00 75.44 168 LEU A O 1
ATOM 1302 N 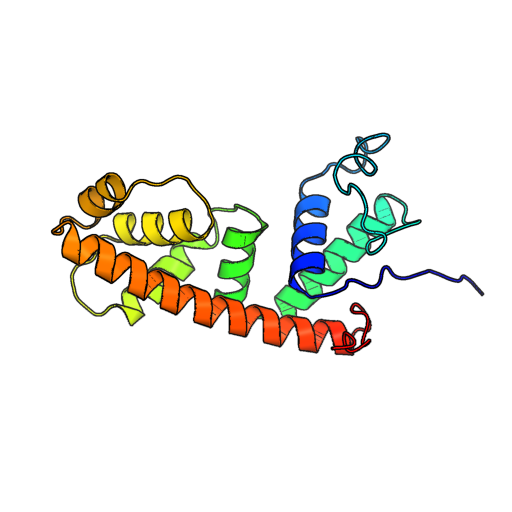N . ASP A 1 169 ? 19.945 1.919 -9.907 1.00 64.88 169 ASP A N 1
ATOM 1303 C CA . ASP A 1 169 ? 21.388 2.171 -9.754 1.00 64.88 169 ASP A CA 1
ATOM 1304 C C . ASP A 1 169 ? 21.870 1.275 -8.621 1.00 64.88 169 ASP A C 1
ATOM 1306 O O . ASP A 1 169 ? 21.524 1.481 -7.461 1.00 64.88 169 ASP A O 1
ATOM 1310 N N . SER A 1 170 ? 22.685 0.274 -8.926 1.00 53.91 170 SER A N 1
ATOM 1311 C CA . SER A 1 170 ? 23.274 -0.599 -7.911 1.00 53.91 170 SER A CA 1
ATOM 1312 C C . SER A 1 170 ? 24.449 0.071 -7.183 1.00 53.91 170 SER A C 1
ATOM 1314 O O . SER A 1 170 ? 25.413 -0.604 -6.818 1.00 53.91 170 SER A O 1
ATOM 1316 N N . ARG A 1 171 ? 24.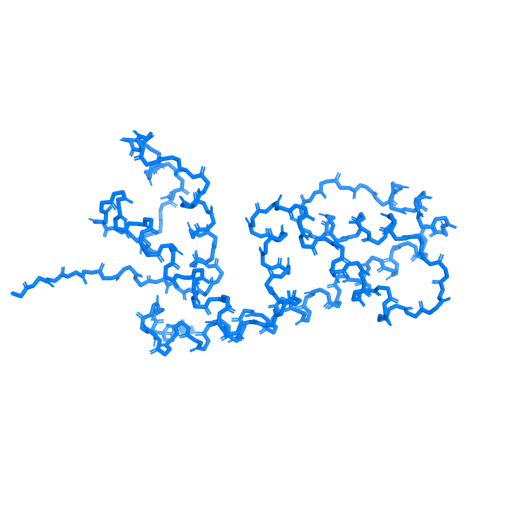433 1.401 -7.026 1.00 46.16 171 ARG A N 1
ATOM 1317 C CA . ARG A 1 171 ? 25.474 2.123 -6.291 1.00 46.16 171 ARG A CA 1
ATOM 1318 C C . ARG A 1 171 ? 25.094 2.141 -4.811 1.00 46.16 171 ARG A C 1
ATOM 1320 O O . ARG A 1 171 ? 24.070 2.732 -4.481 1.00 46.16 171 ARG A O 1
ATOM 1327 N N . PRO A 1 172 ? 25.886 1.519 -3.922 1.00 43.34 172 PRO A N 1
ATOM 1328 C CA . PRO A 1 172 ? 25.686 1.703 -2.492 1.00 43.34 172 PRO A CA 1
ATOM 1329 C C . PRO A 1 172 ? 25.869 3.192 -2.176 1.00 43.34 172 PRO A C 1
ATOM 1331 O O . PRO A 1 172 ? 26.850 3.795 -2.621 1.00 43.34 172 PRO A O 1
ATOM 1334 N N . GLU A 1 173 ? 24.919 3.796 -1.456 1.00 44.12 173 GLU A N 1
ATOM 1335 C CA . GLU A 1 173 ? 25.114 5.147 -0.930 1.00 44.12 173 GLU A CA 1
ATOM 1336 C C . GLU A 1 173 ? 26.394 5.158 -0.073 1.00 44.12 173 GLU A C 1
ATOM 1338 O O . GLU A 1 173 ? 26.552 4.284 0.787 1.00 44.12 173 GLU A O 1
ATOM 1343 N N . PRO A 1 174 ? 27.344 6.080 -0.313 1.00 39.81 174 PRO A N 1
ATOM 1344 C CA . PRO A 1 174 ? 28.447 6.271 0.611 1.00 39.81 174 PRO A CA 1
ATOM 1345 C C . PRO A 1 174 ? 27.886 6.836 1.923 1.00 39.81 174 PRO A C 1
ATOM 1347 O O . PRO A 1 174 ? 27.175 7.841 1.906 1.00 39.81 174 PRO A O 1
ATOM 1350 N N . LEU A 1 175 ? 28.193 6.135 3.019 1.00 38.53 175 LEU A N 1
ATOM 1351 C CA . LEU A 1 175 ? 27.943 6.529 4.411 1.00 38.53 175 LEU A CA 1
ATOM 1352 C C . LEU A 1 175 ? 28.439 7.948 4.722 1.00 38.53 175 LEU A C 1
ATOM 1354 O O . LEU A 1 175 ? 29.533 8.309 4.226 1.00 38.53 175 LEU A O 1
#

Radius of gyration: 18.92 Å; chains: 1; bounding box: 47×34×54 Å

Sequence (175 aa):
MIGNEQPIFRNAEHALRWAYLTRAMPIVARTQLSALAYGGSQGGATGLNGYERHAQAALIFSLAERVLNPLENAYLTVQYGRDSAGIDALVAYLVGQLGSGAYYRRGVAKLVRAYCGERIGISAIRYDLACRKTTALDLRKQAFDMLDVLHHKTIAVLEQAMILHQLLDSRPEPL

Foldseek 3Di:
DDPPPQQAAAFLVRLLLQLLVLVVDDLPPPPPCVPPVDPPDPGGDDPDHNVRSNVSSVVLVVLLVVQDDLLLVLLSCCQRVVDPPSLQVLLVVLDVVVDDPPFQSVLSSLLSNVLSPDPDDLVNSCVRRVDDSVVSVVSSVVSNVVSVVSVVVSRVRSRVSCVVVSNHDPDDPDD

Secondary structure (DSSP, 8-state):
--------BSSHHHHHHHHHHHHHS-TTS-SSSTTTS-SS---S-SS--HHHHHHHHHHHHHHHHHHS-HHHHHHHHHHTT--GGGHHHHHHHHHHHH-SS---HHHHHHHHHHHTT----HHHHHHHHT--HHHHHHHHHHHHHHHHHHHHHHHHHHHHHHHHTT-B--PPPP-